Protein AF-A0A368A0T8-F1 (afdb_monomer_lite)

Secondary structure (DSSP, 8-state):
--STTPPP----TTS--S--GGGS---HHHHHHHHHHHHHHH-BTTBPPPHHHHHHHHHHHHHHHHHS-TTT--GGG----------

Radius of gyration: 16.35 Å; chains: 1; bounding box: 34×45×37 Å

Foldseek 3Di:
DDDPPDDDDDDDPPDDPVPFLLLDQPDPVSLVVVLVVVLVVPDDPVDHQDPVNSVLSSVLSCCLNPPPDSVPRDPVSSPRVDPPDPD

Sequence (87 aa):
MLALGGRYFPLRSGEPTGLNPFQLEPTSANLIFLERFIKTLVASPIALVTHQDEREIDQALETLMMHIDPPMRRLSMLSLCNRSSNL

Structure (mmCIF, N/CA/C/O backbone):
data_AF-A0A368A0T8-F1
#
_entry.id   AF-A0A368A0T8-F1
#
loop_
_atom_site.group_PDB
_atom_site.id
_atom_site.type_symbol
_atom_site.label_atom_id
_atom_site.label_alt_id
_atom_site.label_comp_id
_atom_site.label_asym_id
_atom_site.la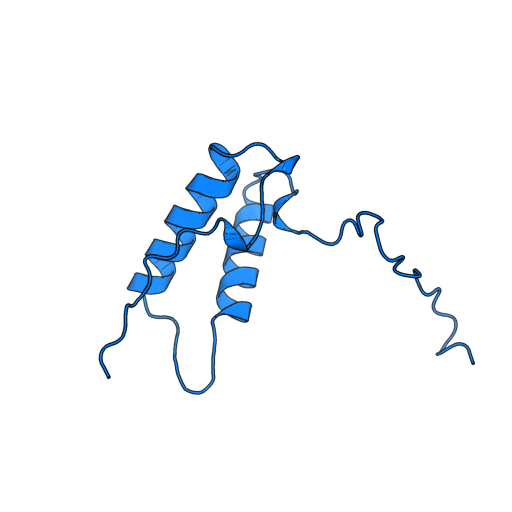bel_entity_id
_atom_site.label_seq_id
_atom_site.pdbx_PDB_ins_code
_atom_site.Cartn_x
_atom_site.Cartn_y
_atom_site.Cartn_z
_atom_site.occupancy
_atom_site.B_iso_or_equiv
_atom_site.auth_seq_id
_atom_site.auth_comp_id
_atom_site.auth_asym_id
_atom_site.auth_atom_id
_atom_site.pdbx_PDB_model_num
ATOM 1 N N . MET A 1 1 ? 14.199 -28.916 4.926 1.00 42.62 1 MET A N 1
ATOM 2 C CA . MET A 1 1 ? 12.862 -29.476 5.211 1.00 42.62 1 MET A CA 1
ATOM 3 C C . MET A 1 1 ? 11.857 -28.642 4.425 1.00 42.62 1 MET A C 1
ATOM 5 O O . MET A 1 1 ? 11.738 -27.459 4.704 1.00 42.62 1 MET A O 1
ATOM 9 N N . LEU A 1 2 ? 11.266 -29.190 3.358 1.00 48.25 2 LEU A N 1
ATOM 10 C CA . LEU A 1 2 ? 10.272 -28.490 2.533 1.00 48.25 2 LEU A CA 1
ATOM 11 C C . LEU A 1 2 ? 8.928 -28.556 3.264 1.00 48.25 2 LEU A C 1
ATOM 13 O O . LEU A 1 2 ? 8.415 -29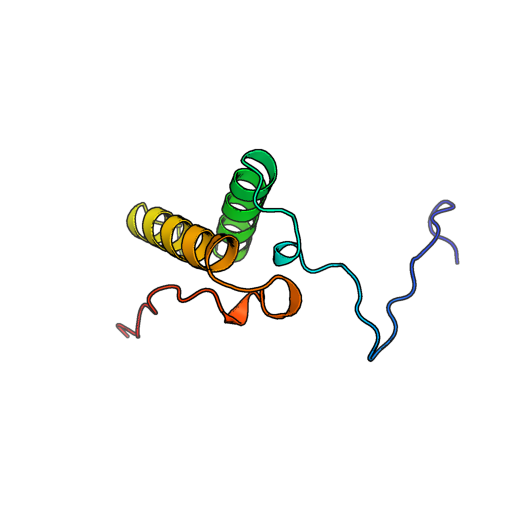.655 3.468 1.00 48.25 2 LEU A O 1
ATOM 17 N N . ALA A 1 3 ? 8.356 -27.423 3.669 1.00 58.38 3 ALA A N 1
ATOM 18 C CA . ALA A 1 3 ? 6.962 -27.414 4.095 1.00 58.38 3 ALA A CA 1
ATOM 19 C C . ALA A 1 3 ? 6.092 -27.742 2.868 1.00 58.38 3 ALA A C 1
ATOM 21 O O . ALA A 1 3 ? 6.056 -26.973 1.911 1.00 58.38 3 ALA A O 1
ATOM 22 N N . LEU A 1 4 ? 5.462 -28.921 2.862 1.00 72.38 4 LEU A N 1
ATOM 23 C CA . LEU A 1 4 ? 4.353 -29.300 1.970 1.00 72.38 4 LEU A CA 1
ATOM 24 C C . LEU A 1 4 ? 4.520 -28.964 0.466 1.00 72.38 4 LEU A C 1
ATOM 26 O O . LEU A 1 4 ? 3.560 -28.593 -0.199 1.00 72.38 4 LEU A O 1
ATOM 30 N N . GLY A 1 5 ? 5.726 -29.093 -0.099 1.00 76.00 5 GLY A N 1
ATOM 31 C CA . GLY A 1 5 ? 5.942 -28.922 -1.546 1.00 76.00 5 GLY A CA 1
ATOM 32 C C . GLY A 1 5 ? 5.866 -27.478 -2.064 1.00 76.00 5 GLY A C 1
ATOM 33 O O . GLY A 1 5 ? 5.858 -27.264 -3.277 1.00 76.00 5 GLY A O 1
ATOM 34 N N . GLY A 1 6 ? 5.851 -26.480 -1.176 1.00 79.31 6 GLY A N 1
ATOM 35 C CA . GLY A 1 6 ? 5.951 -25.076 -1.564 1.00 79.31 6 GLY A CA 1
ATOM 36 C C . GLY A 1 6 ? 7.347 -24.725 -2.089 1.00 79.31 6 GLY A C 1
ATOM 37 O O . GLY A 1 6 ? 8.361 -25.097 -1.495 1.00 79.31 6 GLY A O 1
ATOM 38 N N . ARG A 1 7 ? 7.415 -23.977 -3.197 1.00 78.56 7 ARG A N 1
ATOM 39 C CA . ARG A 1 7 ? 8.654 -23.311 -3.621 1.00 78.56 7 ARG A CA 1
ATOM 40 C C . ARG A 1 7 ? 8.787 -22.006 -2.845 1.00 78.56 7 ARG A C 1
ATOM 42 O O . ARG A 1 7 ? 7.944 -21.125 -2.977 1.00 78.56 7 ARG A O 1
ATOM 49 N N . TYR A 1 8 ? 9.846 -21.883 -2.057 1.00 78.94 8 TYR A N 1
ATOM 50 C CA . TYR A 1 8 ? 10.194 -20.626 -1.404 1.00 78.94 8 TYR A CA 1
ATOM 51 C C . TYR A 1 8 ? 10.880 -19.703 -2.409 1.00 78.94 8 TYR A C 1
ATOM 53 O O . TYR A 1 8 ? 11.798 -20.130 -3.109 1.00 78.94 8 TYR A O 1
ATOM 61 N N . PHE A 1 9 ? 10.449 -18.445 -2.469 1.00 78.88 9 PHE A N 1
ATOM 62 C CA . PHE A 1 9 ? 11.160 -17.402 -3.199 1.00 78.88 9 PHE A CA 1
ATOM 63 C C . PHE A 1 9 ? 12.201 -16.780 -2.253 1.00 78.88 9 PHE A C 1
ATOM 65 O O . PHE A 1 9 ? 11.806 -16.137 -1.277 1.00 78.88 9 PHE A O 1
ATOM 72 N N . PRO A 1 10 ? 13.512 -17.015 -2.453 1.00 82.88 10 PRO A N 1
ATOM 73 C CA . PRO A 1 10 ? 14.525 -16.487 -1.550 1.00 82.88 10 PRO A CA 1
ATOM 74 C C . PRO A 1 10 ? 14.634 -14.971 -1.721 1.00 82.88 10 PRO A C 1
ATOM 76 O O . PRO A 1 10 ? 14.967 -14.483 -2.799 1.00 82.88 10 PRO A O 1
ATOM 79 N N . LEU A 1 11 ? 14.385 -14.226 -0.644 1.00 84.25 11 LEU A N 1
ATOM 80 C CA . LEU A 1 11 ? 14.667 -12.794 -0.602 1.00 84.25 11 LEU A CA 1
ATOM 81 C C . LEU A 1 11 ? 16.175 -12.586 -0.483 1.00 84.25 11 LEU A C 1
ATOM 83 O O . 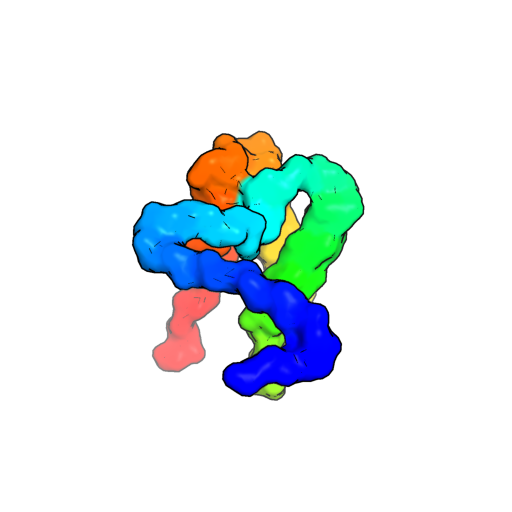LEU A 1 11 ? 16.816 -13.124 0.421 1.00 84.25 11 LEU A O 1
ATOM 87 N N . ARG A 1 12 ? 16.740 -11.807 -1.403 1.00 85.56 12 ARG A N 1
ATOM 88 C CA . ARG A 1 12 ? 18.167 -11.490 -1.429 1.00 85.56 12 ARG A CA 1
ATOM 89 C C . ARG A 1 12 ? 18.383 -10.067 -0.947 1.00 85.56 12 ARG A C 1
ATOM 91 O O . ARG A 1 12 ? 17.695 -9.144 -1.376 1.00 85.56 12 ARG A O 1
ATOM 98 N N . SER A 1 13 ? 19.343 -9.896 -0.045 1.00 82.50 13 SER A N 1
ATOM 99 C CA . SER A 1 13 ? 19.713 -8.567 0.435 1.00 82.50 13 SER A CA 1
ATOM 100 C C . SER A 1 13 ? 20.278 -7.738 -0.719 1.00 82.50 13 SER A C 1
ATOM 102 O O . SER A 1 13 ? 21.138 -8.215 -1.456 1.00 82.50 13 SER A O 1
ATOM 104 N N . GLY A 1 14 ? 19.782 -6.512 -0.878 1.00 84.88 14 GLY A N 1
ATOM 105 C CA . GLY A 1 14 ? 20.200 -5.591 -1.939 1.00 84.88 14 GLY A CA 1
ATOM 106 C C . GLY A 1 14 ? 19.472 -5.750 -3.279 1.00 84.88 14 GLY A C 1
ATOM 107 O O . GLY A 1 14 ? 19.631 -4.883 -4.134 1.00 84.88 14 GLY A O 1
ATOM 108 N N . GLU A 1 15 ? 18.644 -6.784 -3.468 1.00 85.56 15 GLU A N 1
ATOM 109 C CA . GLU A 1 15 ? 17.826 -6.940 -4.678 1.00 85.56 15 GLU A CA 1
ATOM 110 C C . GLU A 1 15 ? 16.385 -6.434 -4.446 1.00 85.56 15 GLU A C 1
ATOM 112 O O . GLU A 1 15 ? 15.800 -6.701 -3.389 1.00 85.56 15 GLU A O 1
ATOM 117 N N . PRO A 1 16 ? 15.770 -5.719 -5.412 1.00 80.88 16 PRO A N 1
ATOM 118 C CA . PRO A 1 16 ? 14.363 -5.341 -5.330 1.00 80.88 16 PRO A CA 1
ATOM 119 C C . PRO A 1 16 ? 13.473 -6.578 -5.202 1.00 80.88 16 PRO A C 1
ATOM 121 O O . PRO A 1 16 ? 13.445 -7.441 -6.075 1.00 80.88 16 PRO A O 1
ATOM 124 N N . THR A 1 17 ? 12.705 -6.650 -4.119 1.00 85.31 17 THR A N 1
ATOM 125 C CA . THR A 1 17 ? 11.853 -7.812 -3.827 1.00 85.31 17 THR A CA 1
ATOM 126 C C . THR A 1 17 ? 10.589 -7.866 -4.685 1.00 85.31 17 THR A C 1
ATOM 128 O O . THR A 1 17 ? 9.931 -8.900 -4.734 1.00 85.31 17 THR A O 1
ATOM 131 N N . GLY A 1 18 ? 10.208 -6.748 -5.315 1.00 84.81 18 GLY A N 1
ATOM 132 C CA . GLY A 1 18 ? 8.934 -6.599 -6.028 1.00 84.81 18 GLY A CA 1
ATOM 133 C C . GLY A 1 18 ? 7.703 -6.576 -5.111 1.00 84.81 18 GLY A C 1
ATOM 134 O O . GLY A 1 18 ? 6.581 -6.525 -5.597 1.00 84.81 18 GLY A O 1
ATOM 135 N N . LEU A 1 19 ? 7.893 -6.591 -3.786 1.00 87.00 19 LEU A N 1
ATOM 136 C CA . LEU A 1 19 ? 6.807 -6.659 -2.799 1.00 87.00 19 LEU A CA 1
ATOM 137 C C . LEU A 1 19 ? 6.219 -5.286 -2.438 1.00 87.00 19 LEU A C 1
ATOM 139 O O . LEU A 1 19 ? 5.459 -5.187 -1.480 1.00 87.00 19 LEU A O 1
ATOM 143 N N . ASN A 1 20 ? 6.590 -4.220 -3.151 1.00 90.88 20 ASN A N 1
ATOM 144 C CA . ASN A 1 20 ? 6.078 -2.880 -2.889 1.00 90.88 20 ASN A CA 1
ATOM 145 C C . ASN A 1 20 ? 4.723 -2.684 -3.599 1.00 90.88 20 ASN A C 1
ATOM 147 O O . ASN A 1 20 ? 4.713 -2.497 -4.817 1.00 90.88 20 ASN A O 1
ATOM 151 N N . PRO A 1 21 ? 3.585 -2.664 -2.876 1.00 92.62 21 PRO A N 1
ATOM 152 C CA . PRO A 1 21 ? 2.272 -2.553 -3.506 1.00 92.62 21 PRO A CA 1
ATOM 153 C C . PRO A 1 21 ? 2.042 -1.174 -4.146 1.00 92.62 21 PRO A C 1
ATOM 155 O O . PRO A 1 21 ? 1.212 -1.042 -5.038 1.00 92.62 21 PRO A O 1
ATOM 158 N N . PHE A 1 22 ? 2.811 -0.149 -3.764 1.00 93.44 22 PHE A N 1
ATOM 159 C CA . PHE A 1 22 ? 2.712 1.194 -4.346 1.00 93.44 22 PHE A CA 1
ATOM 160 C C . PHE A 1 22 ? 3.296 1.291 -5.765 1.00 93.44 22 PHE A C 1
ATOM 162 O O . PHE A 1 22 ? 3.174 2.331 -6.404 1.00 93.44 22 PHE A O 1
ATOM 169 N N . GLN A 1 23 ? 3.928 0.226 -6.268 1.00 92.44 23 GLN A N 1
ATOM 170 C CA . GLN A 1 23 ? 4.403 0.147 -7.655 1.00 92.44 23 GLN A CA 1
ATOM 171 C C . GLN A 1 23 ? 3.324 -0.326 -8.636 1.00 92.44 23 GLN A C 1
ATOM 173 O O . GLN A 1 23 ? 3.584 -0.385 -9.834 1.00 92.44 23 GLN A O 1
ATOM 178 N N . LEU A 1 24 ? 2.127 -0.666 -8.149 1.00 93.19 24 LEU A N 1
ATOM 179 C CA . LEU A 1 24 ? 1.002 -1.040 -8.999 1.00 93.19 24 LEU A CA 1
ATOM 180 C C . LEU A 1 24 ? 0.522 0.145 -9.851 1.00 93.19 24 LEU A C 1
ATOM 182 O O . LEU A 1 24 ? 0.640 1.311 -9.466 1.00 93.19 24 LEU A O 1
ATOM 186 N N . GLU A 1 25 ? -0.074 -0.172 -11.001 1.00 93.06 25 GLU A N 1
ATOM 187 C CA . GLU A 1 25 ? -0.756 0.818 -11.837 1.00 93.06 25 GLU A CA 1
ATOM 188 C C . GLU A 1 25 ? -1.933 1.454 -11.079 1.00 93.06 25 GLU A C 1
ATOM 190 O O . GLU A 1 25 ? -2.640 0.736 -10.359 1.00 93.06 25 GLU A O 1
ATOM 195 N N . PRO A 1 26 ? -2.202 2.760 -11.249 1.00 93.81 26 PRO A N 1
ATOM 196 C CA . PRO A 1 26 ? -3.258 3.480 -10.538 1.00 93.81 26 PRO A CA 1
ATOM 197 C C . PRO A 1 26 ? -4.649 3.174 -11.123 1.00 93.81 26 PRO A C 1
ATOM 199 O O . PRO A 1 26 ? -5.366 4.044 -11.609 1.00 93.81 26 PRO A O 1
ATOM 202 N N . THR A 1 27 ? -5.038 1.901 -11.104 1.00 95.00 27 THR A N 1
ATOM 203 C CA . THR A 1 27 ? -6.386 1.453 -11.464 1.00 95.00 27 THR A CA 1
ATOM 204 C C . THR A 1 27 ? -7.319 1.576 -10.262 1.00 95.00 27 THR A C 1
ATOM 206 O O . THR A 1 27 ? -6.879 1.473 -9.117 1.00 95.00 27 THR A O 1
ATOM 209 N N . SER A 1 28 ? -8.625 1.720 -10.496 1.00 93.38 28 SER A N 1
ATOM 210 C CA . SER A 1 28 ? -9.623 1.786 -9.416 1.00 93.38 28 SER A CA 1
ATOM 211 C C . SER A 1 28 ? -9.553 0.585 -8.464 1.00 93.38 28 SER A C 1
ATOM 213 O O . SER A 1 28 ? -9.635 0.750 -7.250 1.00 93.38 28 SER A O 1
ATOM 215 N N . ALA A 1 29 ? -9.330 -0.620 -8.997 1.00 95.31 29 ALA A N 1
ATOM 216 C CA . ALA A 1 29 ? -9.169 -1.831 -8.196 1.00 95.31 29 ALA A CA 1
ATOM 217 C C . ALA A 1 29 ? -7.923 -1.775 -7.294 1.00 95.31 29 ALA A C 1
ATOM 219 O O . ALA A 1 29 ? -8.001 -2.126 -6.115 1.00 95.31 29 ALA A O 1
ATOM 220 N N . ASN A 1 30 ? -6.793 -1.296 -7.823 1.00 94.94 30 ASN A N 1
ATOM 221 C CA . ASN A 1 30 ? -5.553 -1.172 -7.058 1.00 94.94 30 ASN A CA 1
ATOM 222 C C . ASN A 1 30 ? -5.655 -0.079 -5.991 1.00 94.94 30 ASN A C 1
ATOM 224 O O . ASN A 1 30 ? -5.154 -0.274 -4.889 1.00 94.94 30 ASN A O 1
ATOM 228 N N . LEU A 1 31 ? -6.347 1.028 -6.274 1.00 93.88 31 LEU A N 1
ATOM 229 C CA . LEU A 1 31 ? -6.586 2.089 -5.293 1.00 93.88 31 LEU A CA 1
ATOM 230 C C . LEU A 1 31 ? -7.405 1.580 -4.101 1.00 93.88 31 LEU A C 1
ATOM 232 O O . LEU A 1 31 ? -6.975 1.738 -2.963 1.00 93.88 31 LEU A O 1
ATOM 236 N N . ILE A 1 32 ? -8.511 0.871 -4.351 1.00 94.31 32 ILE A N 1
ATOM 237 C CA . ILE A 1 32 ? -9.336 0.268 -3.286 1.00 94.31 32 ILE A CA 1
ATOM 238 C C . ILE A 1 32 ? -8.525 -0.752 -2.471 1.00 94.31 32 ILE A C 1
ATOM 240 O O . ILE A 1 32 ? -8.656 -0.842 -1.248 1.00 94.31 32 ILE A O 1
ATOM 244 N N . PHE A 1 33 ? -7.683 -1.546 -3.137 1.00 95.38 33 PHE A N 1
ATOM 245 C CA . PHE A 1 33 ? -6.780 -2.474 -2.458 1.00 95.38 33 PHE A CA 1
ATOM 246 C C . PHE A 1 33 ? -5.779 -1.736 -1.556 1.00 95.38 33 PHE A C 1
ATOM 248 O O . PHE A 1 33 ? -5.615 -2.114 -0.395 1.00 95.38 33 PHE A O 1
ATOM 255 N N . LEU A 1 34 ? -5.136 -0.683 -2.067 1.00 95.12 34 LEU A N 1
ATOM 256 C CA . LEU A 1 34 ? -4.138 0.101 -1.341 1.00 95.12 34 LEU A CA 1
ATOM 257 C C . LEU A 1 34 ? -4.740 0.845 -0.146 1.00 95.12 34 LEU A C 1
ATOM 259 O O . LEU A 1 34 ? -4.132 0.860 0.922 1.00 95.12 34 LEU A O 1
ATOM 263 N N . GLU A 1 35 ? -5.945 1.391 -0.286 1.00 92.69 35 GLU A N 1
ATOM 264 C CA . GLU A 1 35 ? -6.685 2.021 0.810 1.00 92.69 35 GLU A CA 1
ATOM 265 C C . GLU A 1 35 ? -6.909 1.025 1.961 1.00 92.69 35 GLU A C 1
ATOM 267 O O . GLU A 1 35 ? -6.543 1.279 3.111 1.00 92.69 35 GLU A O 1
ATOM 272 N N . ARG A 1 36 ? -7.428 -0.170 1.648 1.00 93.06 36 ARG A N 1
ATOM 273 C CA . ARG A 1 36 ? -7.631 -1.245 2.634 1.00 93.06 36 ARG A CA 1
ATOM 274 C C . ARG A 1 36 ? -6.322 -1.715 3.257 1.00 93.06 36 ARG A C 1
ATOM 276 O O . ARG A 1 36 ? -6.278 -1.996 4.457 1.00 93.06 36 ARG A O 1
ATOM 283 N N . PHE A 1 37 ? -5.266 -1.803 2.454 1.00 93.75 37 PHE A N 1
ATOM 284 C CA . PHE A 1 37 ? -3.934 -2.166 2.918 1.00 93.75 37 PHE A CA 1
ATOM 285 C C . PHE A 1 37 ? -3.426 -1.157 3.955 1.00 93.75 37 PHE A C 1
ATOM 287 O O . PHE A 1 37 ? -3.060 -1.562 5.056 1.00 93.75 37 PHE A O 1
ATOM 294 N N . ILE A 1 38 ? -3.495 0.147 3.667 1.00 91.88 38 ILE A N 1
ATOM 295 C CA . ILE A 1 38 ? -3.072 1.201 4.602 1.00 91.88 38 ILE A CA 1
ATOM 296 C C . ILE A 1 38 ? -3.929 1.184 5.873 1.00 91.88 38 ILE A C 1
ATOM 298 O O . ILE A 1 38 ? -3.375 1.195 6.972 1.00 91.88 38 ILE A O 1
ATOM 302 N N . LYS A 1 39 ? -5.259 1.075 5.755 1.00 88.56 39 LYS A N 1
ATOM 303 C CA . LYS A 1 39 ? -6.156 0.977 6.921 1.00 88.56 39 LYS A CA 1
ATOM 304 C C . LYS A 1 39 ? -5.797 -0.210 7.818 1.00 88.56 39 LYS A C 1
ATOM 306 O O . LYS A 1 39 ? -5.823 -0.079 9.035 1.00 88.56 39 LYS A O 1
ATOM 311 N N . THR A 1 40 ? -5.392 -1.337 7.233 1.00 89.75 40 THR A N 1
ATOM 312 C CA . THR A 1 40 ? -4.936 -2.519 7.987 1.00 89.75 40 THR A CA 1
ATOM 313 C C . THR A 1 40 ? -3.605 -2.275 8.703 1.00 89.75 40 THR A C 1
ATOM 315 O O . THR A 1 40 ? -3.413 -2.778 9.805 1.00 89.75 40 THR A O 1
ATOM 318 N N . LEU A 1 41 ? -2.691 -1.503 8.106 1.00 88.75 41 LEU A N 1
ATOM 319 C CA . LEU A 1 41 ? -1.406 -1.161 8.726 1.00 88.75 41 LEU A CA 1
ATOM 320 C C . LEU A 1 41 ? -1.548 -0.175 9.892 1.00 88.75 41 LEU A C 1
ATOM 322 O O . LEU A 1 41 ? -0.775 -0.247 10.843 1.00 88.75 41 LEU A O 1
ATOM 326 N N . VAL A 1 42 ? -2.499 0.757 9.800 1.00 85.44 42 VAL A N 1
ATOM 327 C CA . VAL A 1 42 ? -2.711 1.810 10.808 1.00 85.44 42 VAL A CA 1
ATOM 328 C C . VAL A 1 42 ? -3.666 1.357 11.916 1.00 85.44 42 VAL A C 1
ATOM 330 O O . VAL A 1 42 ? -3.564 1.834 13.046 1.00 85.44 42 VAL A O 1
ATOM 333 N N . ALA A 1 43 ? -4.574 0.422 11.627 1.00 83.56 43 ALA A N 1
ATOM 334 C CA . ALA A 1 43 ? -5.500 -0.103 12.619 1.00 83.56 43 ALA A CA 1
ATOM 335 C C . ALA A 1 43 ? -4.754 -0.762 13.789 1.00 83.56 43 ALA A C 1
ATOM 337 O O . ALA A 1 43 ? -3.968 -1.695 13.622 1.00 83.56 43 ALA A O 1
ATOM 338 N N . SER A 1 44 ? -5.056 -0.299 15.000 1.00 82.31 44 SER A N 1
ATOM 339 C CA . SER A 1 44 ? -4.540 -0.844 16.253 1.00 82.31 44 SER A CA 1
ATOM 340 C C . SER A 1 44 ? -5.698 -1.090 17.223 1.00 82.31 44 SER A C 1
ATOM 342 O O . SER A 1 44 ? -6.660 -0.321 17.219 1.00 82.31 44 SER A O 1
ATOM 344 N N . PRO A 1 45 ? -5.621 -2.094 18.120 1.00 76.12 45 PRO A N 1
ATOM 345 C CA . PRO A 1 45 ? -6.633 -2.303 19.159 1.00 76.12 45 PRO A CA 1
ATOM 346 C C . PRO A 1 45 ? -6.876 -1.083 20.064 1.00 76.12 45 PRO A C 1
ATOM 348 O O . PRO A 1 45 ? -7.923 -0.990 20.696 1.00 76.12 45 PRO A O 1
ATOM 351 N N . ILE A 1 46 ? -5.907 -0.166 20.148 1.00 76.94 46 ILE A N 1
ATOM 352 C CA . ILE A 1 46 ? -5.927 0.997 21.051 1.00 76.94 46 ILE A CA 1
ATOM 353 C C . ILE A 1 46 ? -6.282 2.293 20.292 1.00 76.94 46 ILE A C 1
ATOM 355 O O . ILE A 1 46 ? -6.635 3.295 20.908 1.00 76.94 46 ILE A O 1
ATOM 359 N N . ALA A 1 47 ? -6.229 2.283 18.957 1.00 77.88 47 ALA A N 1
ATOM 360 C CA . ALA A 1 47 ? -6.502 3.446 18.119 1.00 77.88 47 ALA A CA 1
ATOM 361 C C . ALA A 1 47 ? -7.303 3.031 16.880 1.00 77.88 47 ALA A C 1
ATOM 363 O O . ALA A 1 47 ? -6.778 2.408 15.955 1.00 77.88 47 ALA A O 1
ATOM 364 N N . LEU A 1 48 ? -8.589 3.382 16.884 1.00 81.81 48 LEU A N 1
ATOM 365 C CA . LEU A 1 48 ? -9.465 3.197 15.733 1.00 81.81 48 LEU A CA 1
ATOM 366 C C . LEU A 1 48 ? -9.165 4.256 14.673 1.00 81.81 48 LEU A C 1
ATOM 368 O O . LEU A 1 48 ? -8.928 5.418 15.002 1.00 81.81 48 LEU A O 1
ATOM 372 N N . VAL A 1 49 ? -9.239 3.846 13.408 1.00 82.25 49 VAL A N 1
ATOM 373 C CA . VAL A 1 49 ? -9.178 4.753 12.259 1.00 82.25 49 VAL A CA 1
ATOM 374 C C . VAL A 1 49 ? -10.436 5.621 12.274 1.00 82.25 49 VAL A C 1
ATOM 376 O O . VAL A 1 49 ? -11.555 5.110 12.217 1.00 82.25 49 VAL A O 1
ATOM 379 N N . THR A 1 50 ? -10.258 6.930 12.405 1.00 87.69 50 THR A N 1
ATOM 380 C CA . THR A 1 50 ? -11.347 7.910 12.383 1.00 87.69 50 THR A CA 1
ATOM 381 C C . THR A 1 50 ? -11.711 8.285 10.947 1.00 87.69 50 THR A C 1
ATOM 383 O O . THR A 1 50 ? -10.899 8.143 10.039 1.00 87.69 50 THR A O 1
ATOM 386 N N . HIS A 1 51 ? -12.899 8.856 10.724 1.00 88.12 51 HIS A N 1
ATOM 387 C CA . HIS A 1 51 ? -13.269 9.390 9.403 1.00 88.12 51 HIS A CA 1
ATOM 388 C C . HIS A 1 51 ? -12.311 10.469 8.881 1.00 88.12 51 HIS A C 1
ATOM 390 O O . HIS A 1 51 ? -12.205 10.664 7.672 1.00 88.12 51 HIS A O 1
ATOM 396 N N . GLN A 1 52 ? -11.636 11.191 9.779 1.00 87.00 52 GLN A N 1
ATOM 397 C CA . GLN A 1 52 ? -10.616 12.157 9.386 1.00 87.00 52 GLN A CA 1
ATOM 398 C C . GLN A 1 52 ? -9.374 11.436 8.850 1.00 87.00 52 GLN A C 1
ATOM 400 O O . GLN A 1 52 ? -8.882 11.805 7.788 1.00 87.00 52 GLN A O 1
ATOM 405 N N . ASP A 1 53 ? -8.944 10.363 9.517 1.00 87.81 53 ASP A N 1
ATOM 406 C CA . ASP A 1 53 ? -7.829 9.533 9.053 1.00 87.81 53 ASP A CA 1
ATOM 407 C C . ASP A 1 53 ? -8.140 8.900 7.690 1.00 87.81 53 ASP A C 1
ATOM 409 O O . ASP A 1 53 ? -7.275 8.858 6.823 1.00 87.81 53 ASP A O 1
ATOM 413 N N . GLU A 1 54 ? -9.381 8.451 7.461 1.00 89.00 54 GLU A N 1
ATOM 414 C CA . GLU A 1 54 ? -9.794 7.914 6.156 1.00 89.00 54 GLU A CA 1
ATOM 415 C C . GLU A 1 54 ? -9.612 8.943 5.035 1.00 89.00 54 GLU A C 1
ATOM 417 O O . GLU A 1 54 ? -9.002 8.635 4.016 1.00 89.00 54 GLU A O 1
ATOM 422 N N . ARG A 1 55 ? -10.060 10.186 5.250 1.00 89.94 55 ARG A N 1
ATOM 423 C CA . ARG A 1 55 ? -9.897 11.267 4.265 1.00 89.94 55 ARG A CA 1
ATOM 424 C C . ARG A 1 55 ? -8.432 11.600 4.002 1.00 89.94 55 ARG A C 1
ATOM 426 O O . AR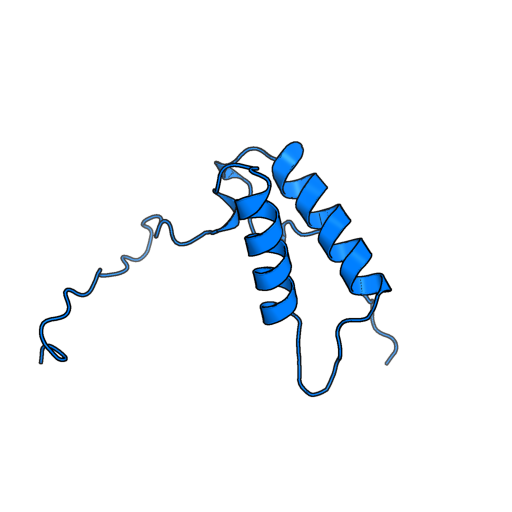G A 1 55 ? -8.061 11.870 2.863 1.00 89.94 55 ARG A O 1
ATOM 433 N N . GLU A 1 56 ? -7.608 11.597 5.045 1.00 89.88 56 GLU A N 1
ATOM 434 C CA . GLU A 1 56 ? -6.171 11.851 4.918 1.00 89.88 56 GLU A CA 1
ATOM 435 C C . GLU A 1 56 ? -5.459 10.727 4.159 1.00 89.88 56 GLU A C 1
ATOM 437 O O . GLU A 1 56 ? -4.605 11.002 3.315 1.00 89.88 56 GLU A O 1
ATOM 442 N N . ILE A 1 57 ? -5.841 9.471 4.407 1.00 90.50 57 ILE A N 1
ATOM 443 C CA . ILE A 1 57 ? -5.346 8.307 3.666 1.00 90.50 57 ILE A CA 1
ATOM 444 C C . ILE A 1 57 ? -5.715 8.424 2.186 1.00 90.50 57 ILE A C 1
ATOM 446 O O . ILE A 1 57 ? -4.836 8.256 1.340 1.00 90.50 57 ILE A O 1
ATOM 450 N N . ASP A 1 58 ? -6.971 8.749 1.872 1.00 90.56 58 ASP A N 1
ATOM 451 C CA . ASP A 1 58 ? -7.448 8.873 0.491 1.00 90.56 58 ASP A CA 1
ATOM 452 C C . ASP A 1 58 ? -6.676 9.960 -0.268 1.00 90.56 58 ASP A C 1
ATOM 454 O O . ASP A 1 58 ? -6.145 9.715 -1.354 1.00 90.56 58 ASP A O 1
ATOM 458 N N . GLN A 1 59 ? -6.524 11.142 0.340 1.00 90.88 59 GLN A N 1
ATOM 459 C CA . GLN A 1 59 ? -5.796 12.261 -0.260 1.00 90.88 59 GLN A CA 1
ATOM 460 C C . GLN A 1 59 ? -4.302 11.949 -0.449 1.00 90.88 59 GLN A C 1
ATOM 462 O O . GLN A 1 59 ? -3.711 12.272 -1.488 1.00 90.88 59 GLN A O 1
ATOM 467 N N . ALA A 1 60 ? -3.669 11.313 0.541 1.00 91.62 60 ALA A N 1
ATOM 468 C CA . ALA A 1 60 ? -2.267 10.919 0.456 1.00 91.62 60 ALA A CA 1
ATOM 469 C C . ALA A 1 60 ? -2.046 9.852 -0.625 1.00 91.62 60 ALA A C 1
ATOM 471 O O . ALA A 1 60 ? -1.063 9.923 -1.369 1.00 91.62 60 ALA A O 1
ATOM 472 N N . LEU A 1 61 ? -2.964 8.888 -0.744 1.00 92.75 61 LEU A N 1
ATOM 473 C CA . LEU A 1 61 ? -2.905 7.831 -1.746 1.00 92.75 61 LEU A CA 1
ATOM 474 C C . LEU A 1 61 ? -3.091 8.386 -3.161 1.00 92.75 61 LEU A C 1
ATOM 476 O O . LEU A 1 61 ? -2.306 8.049 -4.045 1.00 92.75 61 LEU A O 1
ATOM 480 N N . GLU A 1 62 ? -4.073 9.264 -3.373 1.00 91.31 62 GLU A N 1
ATOM 481 C CA . GLU A 1 62 ? -4.284 9.938 -4.657 1.00 91.31 62 GLU A CA 1
ATOM 482 C C . GLU A 1 62 ? -3.039 10.733 -5.072 1.00 91.31 62 GLU A C 1
ATOM 484 O O . GLU A 1 62 ? -2.543 10.596 -6.194 1.00 91.31 62 GLU A O 1
ATOM 489 N N . THR A 1 63 ? -2.465 11.501 -4.143 1.00 91.56 63 THR A N 1
ATOM 490 C CA . THR A 1 63 ? -1.236 12.264 -4.393 1.00 91.56 63 THR A CA 1
ATOM 491 C C . THR A 1 63 ? -0.087 11.338 -4.794 1.00 91.56 63 THR A C 1
ATOM 493 O O . THR A 1 63 ? 0.558 11.554 -5.820 1.00 91.56 63 THR A O 1
ATOM 496 N N . LEU A 1 64 ? 0.139 10.267 -4.028 1.00 92.94 64 LEU A N 1
ATOM 497 C CA . LEU A 1 64 ? 1.208 9.302 -4.278 1.00 92.94 64 LEU A CA 1
ATOM 498 C C . LEU A 1 64 ? 1.039 8.583 -5.627 1.00 92.94 64 LEU A C 1
ATOM 500 O O . LEU A 1 64 ? 2.018 8.371 -6.339 1.00 92.94 64 LEU A O 1
ATOM 504 N N . MET A 1 65 ? -0.181 8.179 -5.977 1.00 93.31 65 MET A N 1
ATOM 505 C CA . MET A 1 65 ? -0.440 7.372 -7.172 1.00 93.31 65 MET A CA 1
ATOM 506 C C . MET A 1 65 ? -0.462 8.197 -8.457 1.00 93.31 65 MET A C 1
ATOM 508 O O . MET A 1 65 ? -0.020 7.705 -9.496 1.00 93.31 65 MET A O 1
ATOM 512 N N . MET A 1 66 ? -0.935 9.443 -8.389 1.00 91.62 66 MET A N 1
ATOM 513 C CA . MET A 1 66 ? -1.149 10.280 -9.573 1.00 91.62 66 MET A CA 1
ATOM 514 C C . MET A 1 66 ? 0.001 11.258 -9.842 1.00 91.62 66 MET A C 1
ATOM 516 O O . MET A 1 66 ? 0.217 11.624 -10.993 1.00 91.62 66 MET A O 1
ATOM 520 N N . HIS A 1 67 ? 0.751 11.671 -8.812 1.00 90.75 67 HIS A N 1
ATOM 521 C CA . HIS A 1 67 ? 1.743 12.751 -8.934 1.00 90.75 67 HIS A CA 1
ATOM 522 C C . HIS A 1 67 ? 3.190 12.310 -8.693 1.00 90.75 67 HIS A C 1
ATOM 524 O O . HIS A 1 67 ? 4.107 13.091 -8.937 1.00 90.75 67 HIS A O 1
ATOM 530 N N . ILE A 1 68 ? 3.418 11.084 -8.213 1.00 90.56 68 ILE A N 1
ATOM 531 C CA . ILE A 1 68 ? 4.761 10.550 -7.960 1.00 90.56 68 ILE A CA 1
ATOM 532 C C . ILE A 1 68 ? 5.073 9.436 -8.956 1.00 90.56 68 ILE A C 1
ATOM 534 O O . ILE A 1 68 ? 4.263 8.530 -9.181 1.00 90.56 68 ILE A O 1
ATOM 538 N N . ASP A 1 69 ? 6.282 9.473 -9.512 1.00 91.56 69 ASP A N 1
ATOM 539 C CA . ASP A 1 69 ? 6.759 8.452 -10.439 1.00 91.56 69 ASP A CA 1
ATOM 540 C C . ASP A 1 69 ? 6.848 7.068 -9.766 1.00 91.56 69 ASP A C 1
ATOM 542 O O . ASP A 1 69 ? 7.344 6.968 -8.635 1.00 91.56 69 ASP A O 1
ATOM 546 N N . PRO A 1 70 ? 6.458 5.975 -10.458 1.00 90.31 70 PRO A N 1
ATOM 547 C CA . PRO A 1 70 ? 6.487 4.610 -9.924 1.00 90.31 70 PRO A CA 1
ATOM 548 C C . PRO A 1 70 ? 7.757 4.196 -9.150 1.00 90.31 70 PRO A C 1
ATOM 550 O O . PRO A 1 70 ? 7.615 3.623 -8.066 1.00 90.31 70 PRO A O 1
ATOM 553 N N . PRO A 1 71 ? 8.997 4.483 -9.609 1.00 90.81 71 PRO A N 1
ATOM 554 C CA . PRO A 1 71 ? 10.208 4.107 -8.868 1.00 90.81 71 PRO A CA 1
ATOM 555 C C . P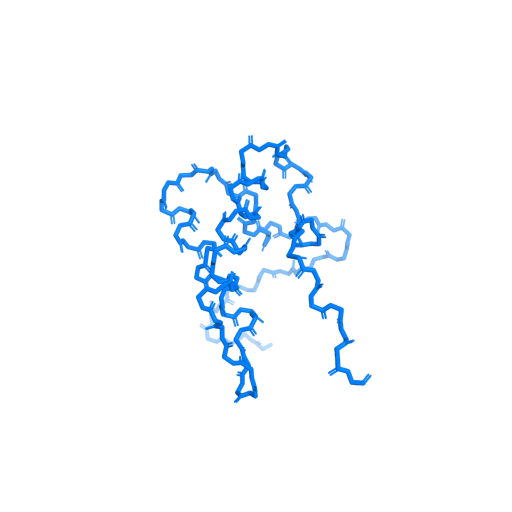RO A 1 71 ? 10.378 4.838 -7.527 1.00 90.81 71 PRO A C 1
ATOM 557 O O . PRO A 1 71 ? 11.113 4.362 -6.656 1.00 90.81 71 PRO A O 1
ATOM 560 N N . MET A 1 72 ? 9.716 5.983 -7.345 1.00 90.50 72 MET A N 1
ATOM 561 C CA . MET A 1 72 ? 9.805 6.781 -6.126 1.00 90.50 72 MET A CA 1
ATOM 562 C C . MET A 1 72 ? 8.677 6.473 -5.133 1.00 90.50 72 MET A C 1
ATOM 564 O O . MET A 1 72 ? 8.840 6.741 -3.946 1.00 90.50 72 MET A O 1
ATOM 568 N N . ARG A 1 73 ? 7.584 5.828 -5.562 1.00 92.31 73 ARG A N 1
ATOM 569 C CA . ARG A 1 73 ? 6.437 5.489 -4.703 1.00 92.31 73 ARG A CA 1
ATOM 570 C C . ARG A 1 73 ? 6.832 4.542 -3.566 1.00 92.31 73 ARG A C 1
ATOM 572 O O . ARG A 1 73 ? 7.134 3.364 -3.775 1.00 92.31 73 ARG A O 1
ATOM 579 N N . ARG A 1 74 ? 6.825 5.055 -2.335 1.00 89.62 74 ARG A N 1
ATOM 580 C CA . ARG A 1 74 ? 7.212 4.338 -1.109 1.00 89.62 74 ARG A CA 1
ATOM 581 C C . ARG A 1 74 ? 6.235 4.660 0.012 1.00 89.62 74 ARG A C 1
ATOM 583 O O . ARG A 1 74 ? 5.711 5.768 0.063 1.00 89.62 74 ARG A O 1
ATOM 590 N N . LEU A 1 75 ? 6.079 3.734 0.961 1.00 89.00 75 LEU A N 1
ATOM 591 C CA . LEU A 1 75 ? 5.234 3.941 2.144 1.00 89.00 75 LEU A CA 1
ATOM 592 C C . LEU A 1 75 ? 5.622 5.215 2.916 1.00 89.00 75 LEU A C 1
ATOM 594 O O . LEU A 1 75 ? 4.756 5.960 3.352 1.00 89.00 75 LEU A O 1
ATOM 598 N N . SER A 1 76 ? 6.923 5.503 3.024 1.00 87.25 76 SER A N 1
ATOM 599 C CA . SER A 1 76 ? 7.450 6.686 3.719 1.00 87.25 76 SER A CA 1
ATOM 600 C C . SER A 1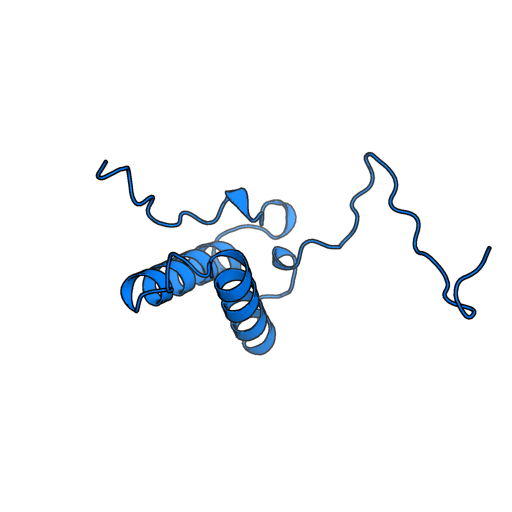 76 ? 7.067 8.023 3.077 1.00 87.25 76 SER A C 1
ATOM 602 O O . SER A 1 76 ? 7.291 9.063 3.683 1.00 87.25 76 SER A O 1
ATOM 604 N N . MET A 1 77 ? 6.562 8.014 1.840 1.00 85.19 77 MET A N 1
ATOM 605 C CA . MET A 1 77 ? 6.103 9.217 1.142 1.00 85.19 77 MET A CA 1
ATOM 606 C C . MET A 1 77 ? 4.627 9.523 1.376 1.00 85.19 77 MET A C 1
ATOM 608 O O . MET A 1 77 ? 4.153 10.561 0.920 1.00 85.19 77 MET A O 1
ATOM 612 N N . LEU A 1 78 ? 3.896 8.647 2.069 1.00 83.38 78 LEU A N 1
ATOM 613 C CA . LEU A 1 78 ? 2.563 8.986 2.538 1.00 83.38 78 LEU A CA 1
ATOM 614 C C . LEU A 1 78 ? 2.707 10.122 3.555 1.00 83.38 78 LEU A C 1
ATOM 616 O O . LEU A 1 78 ? 3.069 9.900 4.709 1.00 83.38 78 LEU A O 1
ATOM 620 N N . SER A 1 79 ? 2.437 11.348 3.107 1.00 66.12 79 SER A N 1
ATOM 621 C CA . SER A 1 79 ? 2.276 12.519 3.966 1.00 66.12 79 SER A CA 1
ATOM 622 C C . SER A 1 79 ? 0.940 12.400 4.695 1.00 66.12 79 SER A C 1
ATOM 624 O O . SER A 1 79 ? 0.029 13.193 4.471 1.00 66.12 79 SER A O 1
ATOM 626 N N . LEU A 1 80 ? 0.804 11.378 5.544 1.00 60.75 80 LEU A N 1
ATOM 627 C CA . LEU A 1 80 ? -0.216 11.388 6.583 1.00 60.75 80 LEU A CA 1
ATOM 628 C C . LEU A 1 80 ? 0.074 12.628 7.423 1.00 60.75 80 LEU A C 1
ATOM 630 O O . LEU A 1 80 ? 1.217 12.826 7.851 1.00 60.75 80 LEU A O 1
ATOM 634 N N . CYS A 1 81 ? -0.915 13.505 7.582 1.00 42.94 81 CYS A N 1
ATOM 635 C CA . CYS A 1 81 ? -0.735 14.691 8.394 1.00 42.94 81 CYS A CA 1
ATOM 636 C C . CYS A 1 81 ? -0.439 14.201 9.813 1.00 42.94 81 CYS A C 1
ATOM 638 O O . CYS A 1 81 ? -1.279 13.604 10.481 1.00 42.94 81 CYS A O 1
ATOM 640 N N . ASN A 1 82 ? 0.819 14.338 10.227 1.00 48.03 82 ASN A N 1
ATOM 641 C CA . ASN A 1 82 ? 1.304 13.779 11.473 1.00 48.03 82 ASN A CA 1
ATOM 642 C C . ASN A 1 82 ? 0.459 14.356 12.617 1.00 48.03 82 ASN A C 1
ATOM 644 O O . ASN A 1 82 ? 0.511 15.562 12.876 1.00 48.03 82 ASN A O 1
ATOM 648 N N . ARG A 1 83 ? -0.303 13.499 13.311 1.00 48.53 83 ARG A N 1
ATOM 649 C CA . ARG A 1 83 ? -0.824 13.762 14.658 1.00 48.53 83 ARG A CA 1
ATOM 650 C C . ARG A 1 83 ? 0.381 13.938 15.578 1.00 48.53 83 ARG A C 1
ATOM 652 O O . ARG A 1 83 ? 0.747 13.034 16.322 1.00 48.53 83 ARG A O 1
ATOM 659 N N . SER A 1 84 ? 1.012 15.105 15.509 1.00 40.06 84 SER A N 1
ATOM 660 C CA . SER A 1 84 ? 1.994 15.549 16.483 1.00 40.06 84 SER A CA 1
ATOM 661 C C . SER A 1 84 ? 1.304 15.554 17.844 1.00 40.06 84 SER A C 1
ATOM 663 O O . SER A 1 84 ? 0.460 16.401 18.127 1.00 40.06 84 SER A O 1
ATOM 665 N N . SER A 1 85 ? 1.614 14.520 18.621 1.00 40.72 85 SER A N 1
ATOM 666 C CA . SER A 1 85 ? 1.806 14.535 20.066 1.00 40.72 85 SER A CA 1
ATOM 667 C C . SER A 1 85 ? 0.935 15.533 20.837 1.00 40.72 85 SER A C 1
ATOM 669 O O . SER A 1 85 ? 1.361 16.647 21.118 1.00 40.72 85 SER A O 1
ATOM 671 N N . ASN A 1 86 ? -0.264 15.104 21.239 1.00 33.56 86 ASN A N 1
ATOM 672 C CA . ASN A 1 86 ? -0.842 15.555 22.506 1.00 33.56 86 ASN A CA 1
ATOM 673 C C . ASN A 1 86 ? -0.638 14.431 23.530 1.00 33.56 86 ASN A C 1
ATOM 675 O O . ASN A 1 86 ? -1.515 13.590 23.728 1.00 33.56 86 ASN A O 1
ATOM 679 N N . LEU A 1 87 ? 0.564 14.406 24.102 1.00 37.62 87 LEU A N 1
ATOM 680 C CA . LEU A 1 87 ? 0.872 13.912 25.442 1.00 37.62 87 LEU A CA 1
ATOM 681 C C . LEU A 1 87 ? 1.701 15.001 26.118 1.00 37.62 87 LEU A C 1
ATOM 683 O O . LEU A 1 87 ? 2.636 15.494 25.444 1.00 37.62 87 LEU A O 1
#

pLDDT: mean 82.47, std 15.37, range [33.56, 95.38]